Protein AF-A0A7S1YCW3-F1 (afdb_monomer)

Sequence (155 aa):
RPPRTPPPTRVLPKRYRTPVVKPEPTEAEELYEVEAMLNHKNHRGERQFLVKWRGYPESEATWEPEGKLLGSCSELIDKYLKETTRPQFSFARDSVVEKIKGMKTRKGDLFFEETWVGSDGESSHVSNSEMYKHAPQQTLQYYEEYLRGLVPKGE

Mean predicted aligned error: 16.6 Å

Foldseek 3Di:
DDDDQDDAPDDDDDDDDDDDDDDDDPPDPDDFDFDAFDDWDDDPNWIWTFTDTPPDDSVSTYTGTPVVCCVPPVVRVVVCCLVVPPCLDQPPDPFDFPAFQDWDADPNWIWTWTDTVPPVPDTHIHTPVVCCVPPVPRVVVVVVCVVVVVHDDDD

Organism: NCBI:txid1486929

pLDDT: mean 70.94, std 17.08, range [31.64, 90.94]

InterPro domains:
  IPR000953 Chromo/chromo shadow domain [PS50013] (32-83)
  IPR000953 Chromo/chromo shadow domain [SM00298] (31-85)
  IPR008251 Chromo shadow domain [PF01393] (91-147)
  IPR016197 Chromo-like domain superfamily [SSF54160] (22-84)
  IPR016197 Chromo-like domain superfamily [SSF54160] (87-146)
  IPR023779 Chromo domain, conserved site [PS00598] (49-69)
  IPR023780 Chromo domain [PF00385] (32-82)
  IPR051219 Heterochromatin-associated chromo domain-containing protein [PTHR22812] (24-84)

Structure (mmCIF, N/CA/C/O backbone):
data_AF-A0A7S1YCW3-F1
#
_entry.id   AF-A0A7S1YCW3-F1
#
loop_
_atom_site.group_PDB
_atom_site.id
_atom_site.type_symbol
_atom_site.label_atom_id
_atom_site.label_alt_id
_atom_site.label_comp_id
_atom_site.label_asym_id
_atom_site.label_entity_id
_atom_site.label_seq_id
_atom_site.pdbx_PDB_ins_code
_atom_site.Cartn_x
_atom_site.Cartn_y
_atom_site.Cartn_z
_atom_site.occupancy
_atom_site.B_iso_or_equiv
_atom_site.auth_seq_id
_atom_site.auth_comp_id
_atom_site.auth_asym_id
_atom_site.auth_atom_id
_atom_site.pdbx_PDB_model_num
ATOM 1 N N . ARG A 1 1 ? 18.645 3.552 -38.292 1.00 41.12 1 ARG A N 1
ATOM 2 C CA . ARG A 1 1 ? 17.365 2.814 -38.128 1.00 41.12 1 ARG A CA 1
ATOM 3 C C . ARG A 1 1 ? 16.486 3.682 -37.235 1.00 41.12 1 ARG A C 1
ATOM 5 O O . ARG A 1 1 ? 17.024 4.097 -36.216 1.00 41.12 1 ARG A O 1
ATOM 12 N N . PRO A 1 2 ? 15.248 4.050 -37.609 1.00 37.12 2 PRO A N 1
ATOM 13 C CA . PRO A 1 2 ? 14.418 4.857 -36.716 1.00 37.12 2 PRO A CA 1
ATOM 14 C C . PRO A 1 2 ? 14.114 4.039 -35.446 1.00 37.12 2 PRO A C 1
ATOM 16 O O . PRO A 1 2 ? 14.048 2.805 -35.547 1.00 37.12 2 PRO A O 1
ATOM 19 N N . PRO A 1 3 ? 13.983 4.673 -34.270 1.00 42.75 3 PRO A N 1
ATOM 20 C CA . PRO A 1 3 ? 13.645 3.961 -33.049 1.00 42.75 3 PRO A CA 1
ATOM 21 C C . PRO A 1 3 ? 12.207 3.454 -33.175 1.00 42.75 3 PRO A C 1
ATOM 23 O O . PRO A 1 3 ? 11.299 4.201 -33.536 1.00 42.75 3 PRO A O 1
ATOM 26 N N . ARG A 1 4 ? 12.013 2.154 -32.945 1.00 53.19 4 ARG A N 1
ATOM 27 C CA . ARG A 1 4 ? 10.678 1.583 -32.772 1.00 53.19 4 ARG A CA 1
ATOM 28 C C . ARG A 1 4 ? 10.223 2.042 -31.391 1.00 53.19 4 ARG A C 1
ATOM 30 O O . ARG A 1 4 ? 10.728 1.525 -30.407 1.00 53.19 4 ARG A O 1
ATOM 37 N N . THR A 1 5 ? 9.358 3.050 -31.321 1.00 46.66 5 THR A N 1
ATOM 38 C CA . THR A 1 5 ? 8.669 3.403 -30.072 1.00 46.66 5 THR A CA 1
ATOM 39 C C . THR A 1 5 ? 7.981 2.139 -29.540 1.00 46.66 5 THR A C 1
ATOM 41 O O . THR A 1 5 ? 7.294 1.487 -30.341 1.00 46.66 5 THR A O 1
ATOM 44 N N . PRO A 1 6 ? 8.141 1.761 -28.260 1.00 54.03 6 PRO A N 1
ATOM 45 C CA . PRO A 1 6 ? 7.419 0.626 -27.704 1.00 54.03 6 PRO A CA 1
ATOM 46 C C . PRO A 1 6 ? 5.911 0.899 -27.835 1.00 54.03 6 PRO A C 1
ATOM 48 O O . PRO A 1 6 ? 5.473 2.042 -27.645 1.00 54.03 6 PRO A O 1
ATOM 51 N N . PRO A 1 7 ? 5.098 -0.090 -28.243 1.00 45.66 7 PRO A N 1
ATOM 52 C CA . PRO A 1 7 ? 3.690 0.160 -28.494 1.00 45.66 7 PRO A CA 1
ATOM 53 C C . PRO A 1 7 ? 2.993 0.544 -27.180 1.00 45.66 7 PRO A C 1
ATOM 55 O O . PRO A 1 7 ? 3.136 -0.166 -26.184 1.00 45.66 7 PRO A O 1
ATOM 58 N N . PRO A 1 8 ? 2.194 1.627 -27.143 1.00 45.81 8 PRO A N 1
ATOM 59 C CA . PRO A 1 8 ? 1.294 1.842 -26.022 1.00 45.81 8 PRO A CA 1
ATOM 60 C C . PRO A 1 8 ? 0.316 0.666 -25.969 1.00 45.81 8 PRO A C 1
ATOM 62 O O . PRO A 1 8 ? -0.326 0.354 -26.975 1.00 45.81 8 PRO A O 1
ATOM 65 N N . THR A 1 9 ? 0.180 0.028 -24.803 1.00 50.19 9 THR A N 1
ATOM 66 C CA . THR A 1 9 ? -0.791 -1.048 -24.565 1.00 50.19 9 THR A CA 1
ATOM 67 C C . THR A 1 9 ? -2.199 -0.535 -24.881 1.00 50.19 9 THR A C 1
ATOM 69 O O . THR A 1 9 ? -2.850 0.125 -24.066 1.00 50.19 9 THR A O 1
ATOM 72 N N . ARG A 1 10 ? -2.674 -0.780 -26.108 1.00 40.97 10 ARG A N 1
ATOM 73 C CA . ARG A 1 10 ? -3.965 -0.293 -26.599 1.00 40.97 10 ARG A CA 1
ATOM 74 C C . ARG A 1 10 ? -5.078 -1.103 -25.942 1.00 40.97 10 ARG A C 1
ATOM 76 O O . ARG A 1 10 ? -5.471 -2.158 -26.430 1.00 40.97 10 ARG A O 1
ATOM 83 N N . VAL A 1 11 ? -5.622 -0.590 -24.841 1.00 39.16 11 VAL A N 1
ATOM 84 C CA . VAL A 1 11 ? -6.837 -1.139 -24.226 1.00 39.16 11 VAL A CA 1
ATOM 85 C C . VAL A 1 11 ? -8.019 -0.858 -25.159 1.00 39.16 11 VAL A C 1
ATOM 87 O O . VAL A 1 11 ? -8.459 0.282 -25.301 1.00 39.16 11 VAL A O 1
ATOM 90 N N . LEU A 1 12 ? -8.525 -1.890 -25.836 1.00 35.69 12 LEU A N 1
ATOM 91 C CA . LEU A 1 12 ? -9.695 -1.768 -26.710 1.00 35.69 12 LEU A CA 1
ATOM 92 C C . LEU A 1 12 ? -10.982 -1.549 -25.885 1.00 35.69 12 LEU A C 1
ATOM 94 O O . LEU A 1 12 ? -11.214 -2.276 -24.913 1.00 35.69 12 LEU A O 1
ATOM 98 N N . PRO A 1 13 ? -11.866 -0.601 -26.262 1.00 38.66 13 PRO A N 1
ATOM 99 C CA . PRO A 1 13 ? -13.181 -0.475 -25.645 1.00 38.66 13 PRO A CA 1
ATOM 100 C C . PRO A 1 13 ? -14.100 -1.636 -26.051 1.00 38.66 13 PRO A C 1
ATOM 102 O O . PRO A 1 13 ? -14.073 -2.144 -27.173 1.00 38.66 13 PRO A O 1
ATOM 105 N N . LYS A 1 14 ? -14.933 -2.066 -25.099 1.00 36.81 14 LYS A N 1
ATOM 106 C CA . LYS A 1 14 ? -15.825 -3.220 -25.230 1.00 36.81 14 LYS A CA 1
ATOM 107 C C . LYS A 1 14 ? -16.922 -2.984 -26.287 1.00 36.81 14 LYS A C 1
ATOM 109 O O . LYS A 1 14 ? -17.781 -2.133 -26.092 1.00 36.81 14 LYS A O 1
ATOM 114 N N . ARG A 1 15 ? -16.948 -3.909 -27.262 1.00 51.22 15 ARG A N 1
ATOM 115 C CA . ARG A 1 15 ? -18.076 -4.407 -28.088 1.00 51.22 15 ARG A CA 1
ATOM 116 C C . ARG A 1 15 ? -18.435 -3.648 -29.373 1.00 51.22 15 ARG A C 1
ATOM 118 O O . ARG A 1 15 ? -19.281 -2.770 -29.354 1.00 51.22 15 ARG A O 1
ATOM 125 N N . TYR A 1 16 ? -17.980 -4.202 -30.500 1.00 31.64 16 TYR A N 1
ATOM 126 C CA . TYR A 1 16 ? -18.826 -4.428 -31.679 1.00 31.64 16 TYR A CA 1
ATOM 127 C C . TYR A 1 16 ? -18.595 -5.860 -32.187 1.00 31.64 16 TYR A C 1
ATOM 129 O O . TYR A 1 16 ? -17.463 -6.331 -32.247 1.00 31.64 16 TYR A O 1
ATOM 137 N N . ARG A 1 17 ? -19.687 -6.586 -32.454 1.00 57.56 17 ARG A N 1
ATOM 138 C CA . ARG A 1 17 ? -19.690 -7.932 -33.049 1.00 57.56 17 ARG A CA 1
ATOM 139 C C . ARG A 1 17 ? -19.471 -7.793 -34.560 1.00 57.56 17 ARG A C 1
ATOM 141 O O . ARG A 1 17 ? -20.337 -7.232 -35.221 1.00 57.56 17 ARG A O 1
ATOM 148 N N . THR A 1 18 ? -18.395 -8.370 -35.089 1.00 36.56 18 THR A N 1
ATOM 149 C CA . THR A 1 18 ? -18.191 -8.656 -36.525 1.00 36.56 18 THR A CA 1
ATOM 150 C C . THR A 1 18 ? -17.266 -9.878 -36.693 1.00 36.56 18 THR A C 1
ATOM 152 O O . THR A 1 18 ? -16.622 -10.277 -35.720 1.00 36.56 18 THR A O 1
ATOM 155 N N . PRO A 1 19 ? -17.304 -10.558 -37.859 1.00 48.16 19 PRO A N 1
ATOM 156 C CA . PRO A 1 19 ? -17.126 -12.005 -37.972 1.00 48.16 19 PRO A CA 1
ATOM 157 C C . PRO A 1 19 ? -15.663 -12.462 -37.984 1.00 48.16 19 PRO A C 1
ATOM 159 O O . PRO A 1 19 ? -14.759 -11.712 -38.331 1.00 48.16 19 PRO A O 1
ATOM 162 N N . VAL A 1 20 ? -15.487 -13.731 -37.607 1.00 53.19 20 VAL A N 1
ATOM 163 C CA . VAL A 1 20 ? -14.239 -14.496 -37.458 1.00 53.19 20 VAL A CA 1
ATOM 164 C C . VAL A 1 20 ? -13.255 -14.245 -38.611 1.00 53.19 20 VAL A C 1
ATOM 166 O O . VAL A 1 20 ? -13.455 -14.731 -39.723 1.00 53.19 20 VAL A O 1
ATOM 169 N N . VAL A 1 21 ? -12.170 -13.518 -38.328 1.00 49.25 21 VAL A N 1
ATOM 170 C CA . VAL A 1 21 ? -10.995 -13.407 -39.205 1.00 49.25 21 VAL A CA 1
ATOM 171 C C . VAL A 1 21 ? -9.938 -14.408 -38.726 1.00 49.25 21 VAL A C 1
ATOM 173 O O . VAL A 1 21 ? -9.741 -14.590 -37.527 1.00 49.25 21 VAL A O 1
ATOM 176 N N . LYS A 1 22 ? -9.335 -15.097 -39.700 1.00 41.31 22 LYS A N 1
ATOM 177 C CA . LYS A 1 22 ? -8.309 -16.153 -39.611 1.00 41.31 22 LYS A CA 1
ATOM 178 C C . LYS A 1 22 ? -7.177 -15.819 -38.616 1.00 41.31 22 LYS A C 1
ATOM 180 O O . LYS A 1 22 ? -6.869 -14.640 -38.467 1.00 41.31 22 LYS A O 1
ATOM 185 N N . PRO A 1 23 ? -6.533 -16.822 -37.978 1.00 50.19 23 PRO A N 1
ATOM 186 C CA . PRO A 1 23 ? -5.474 -16.566 -37.007 1.00 50.19 23 PRO A CA 1
ATOM 187 C C . PRO A 1 23 ? -4.231 -16.022 -37.724 1.00 50.19 23 PRO A C 1
ATOM 189 O O . PRO A 1 23 ? -3.488 -16.765 -38.361 1.00 50.19 23 PRO A O 1
ATOM 192 N N . GLU A 1 24 ? -4.048 -14.707 -37.648 1.00 48.50 24 GLU A N 1
ATOM 193 C CA . GLU A 1 24 ? -2.782 -14.018 -37.909 1.00 48.50 24 GLU A CA 1
ATOM 194 C C . GLU A 1 24 ? -1.798 -14.345 -36.768 1.00 48.50 24 GLU A C 1
ATOM 196 O O . GLU A 1 24 ? -2.236 -14.576 -35.635 1.00 48.50 24 GLU A O 1
ATOM 201 N N . PRO A 1 25 ? -0.489 -14.444 -37.055 1.00 43.69 25 PRO A N 1
ATOM 202 C CA . PRO A 1 25 ? 0.496 -15.022 -36.149 1.00 43.69 25 PRO A CA 1
ATOM 203 C C . PRO A 1 25 ? 0.520 -14.254 -34.827 1.00 43.69 25 PRO A C 1
ATOM 205 O O . PRO A 1 25 ? 0.617 -13.030 -34.808 1.00 43.69 25 PRO A O 1
ATOM 208 N N . THR A 1 26 ? 0.415 -15.002 -33.730 1.00 45.66 26 THR A N 1
ATOM 209 C CA . THR A 1 26 ? 0.512 -14.522 -32.350 1.00 45.66 26 THR A CA 1
ATOM 210 C C . THR A 1 26 ? 1.706 -13.586 -32.211 1.00 45.66 26 THR A C 1
ATOM 212 O O . THR A 1 26 ? 2.838 -14.032 -32.411 1.00 45.66 26 THR A O 1
ATOM 215 N N . GLU A 1 27 ? 1.448 -12.310 -31.898 1.00 51.91 27 GLU A N 1
ATOM 216 C CA . GLU A 1 27 ? 2.462 -11.355 -31.444 1.00 51.91 27 GLU A CA 1
ATOM 217 C C . GLU A 1 27 ? 3.274 -12.051 -30.354 1.00 51.91 27 GLU A C 1
ATOM 219 O O . GLU A 1 27 ? 2.778 -12.295 -29.255 1.00 51.91 27 GLU A O 1
ATOM 224 N N . ALA A 1 28 ? 4.493 -12.466 -30.694 1.00 50.12 28 ALA A N 1
ATOM 225 C CA . ALA A 1 28 ? 5.437 -12.959 -29.715 1.00 50.12 28 ALA A CA 1
ATOM 226 C C . ALA A 1 28 ? 5.567 -11.865 -28.652 1.00 50.12 28 ALA A C 1
ATOM 228 O O . ALA A 1 28 ? 5.800 -10.708 -28.999 1.00 50.12 28 ALA A O 1
ATOM 229 N N . GLU A 1 29 ? 5.358 -12.215 -27.386 1.00 57.88 29 GLU A N 1
ATOM 230 C CA . GLU A 1 29 ? 5.565 -11.313 -26.258 1.00 57.88 29 GLU A CA 1
ATOM 231 C C . GLU A 1 29 ? 7.046 -10.908 -26.248 1.00 57.88 29 GLU A C 1
ATOM 233 O O . GLU A 1 29 ? 7.904 -11.608 -25.711 1.00 57.88 29 GLU A O 1
ATOM 238 N N . GLU A 1 30 ? 7.374 -9.821 -26.948 1.00 62.97 30 GLU A N 1
ATOM 239 C CA . GLU A 1 30 ? 8.727 -9.289 -27.008 1.00 62.97 30 GLU A CA 1
ATOM 240 C C . GLU A 1 30 ? 9.117 -8.848 -25.592 1.00 62.97 30 GLU A C 1
ATOM 242 O O . GLU A 1 30 ? 8.481 -7.979 -24.994 1.00 62.97 30 GLU A O 1
ATOM 247 N N . LEU A 1 31 ? 10.142 -9.489 -25.030 1.00 70.69 31 LEU A N 1
ATOM 248 C CA . LEU A 1 31 ? 10.663 -9.159 -23.709 1.00 70.69 31 LEU A CA 1
ATOM 249 C C . LEU A 1 31 ? 11.550 -7.913 -23.817 1.00 70.69 31 LEU A C 1
ATOM 251 O O . LEU A 1 31 ? 12.537 -7.906 -24.555 1.00 70.69 31 LEU A O 1
ATOM 255 N N . TYR A 1 32 ? 11.209 -6.871 -23.061 1.00 78.56 32 TYR A N 1
ATOM 256 C CA . TYR A 1 32 ? 11.977 -5.630 -22.963 1.00 78.56 32 TYR A CA 1
ATOM 257 C C . TYR A 1 32 ? 12.669 -5.546 -21.597 1.00 78.56 32 TYR A C 1
ATOM 259 O O . TYR A 1 32 ? 12.101 -5.932 -20.576 1.00 78.56 32 TYR A O 1
ATOM 267 N N . GLU A 1 33 ? 13.900 -5.031 -21.567 1.00 83.19 33 GLU A N 1
ATOM 268 C CA . GLU A 1 33 ? 14.656 -4.871 -20.321 1.00 83.19 33 GLU A CA 1
ATOM 269 C C . GLU A 1 33 ? 14.203 -3.613 -19.564 1.00 83.19 33 GLU A C 1
ATOM 271 O O . GLU A 1 33 ? 14.193 -2.500 -20.104 1.00 83.19 33 GLU A O 1
ATOM 276 N N . VAL A 1 34 ? 13.845 -3.790 -18.292 1.00 87.94 34 VAL A N 1
ATOM 277 C CA . VAL A 1 34 ? 13.470 -2.697 -17.390 1.00 87.94 34 VAL A CA 1
ATOM 278 C C . VAL A 1 34 ? 14.724 -2.036 -16.820 1.00 87.94 34 VAL A C 1
ATOM 280 O O . VAL A 1 34 ? 15.627 -2.706 -16.328 1.00 87.94 34 VAL A O 1
ATOM 283 N N . GLU A 1 35 ? 14.772 -0.707 -16.869 1.00 87.88 35 GLU A N 1
ATOM 284 C CA . GLU A 1 35 ? 15.845 0.107 -16.293 1.00 87.88 35 GLU A CA 1
ATOM 285 C C . GLU A 1 35 ? 15.479 0.616 -14.891 1.00 87.88 35 GLU A C 1
ATOM 287 O O . GLU A 1 35 ? 16.298 0.508 -13.980 1.00 87.88 35 GLU A O 1
ATOM 292 N N . ALA A 1 36 ? 14.258 1.128 -14.685 1.00 87.56 36 ALA A N 1
ATOM 293 C CA . ALA A 1 36 ? 13.812 1.613 -13.374 1.00 87.56 36 ALA A CA 1
ATOM 294 C C . ALA A 1 36 ? 12.279 1.646 -13.221 1.00 87.56 36 ALA A C 1
ATOM 296 O O . ALA A 1 36 ? 11.538 1.674 -14.202 1.00 87.56 36 ALA A O 1
ATOM 297 N N . MET A 1 37 ? 11.806 1.711 -11.973 1.00 89.94 37 MET A N 1
ATOM 298 C CA . MET A 1 37 ? 10.418 2.060 -11.651 1.00 89.94 37 MET A CA 1
ATOM 299 C C . MET A 1 37 ? 10.355 3.545 -11.290 1.00 89.94 37 MET A C 1
ATOM 301 O O . MET A 1 37 ? 11.055 3.992 -10.384 1.00 89.94 37 MET A O 1
ATOM 305 N N . LEU A 1 38 ? 9.535 4.314 -12.005 1.00 86.94 38 LEU A N 1
ATOM 306 C CA . LEU A 1 38 ? 9.416 5.764 -11.814 1.00 86.94 38 LEU A CA 1
ATOM 307 C C . LEU A 1 38 ? 8.254 6.134 -10.890 1.00 86.94 38 LEU A C 1
ATOM 309 O O . LEU A 1 38 ? 8.316 7.127 -10.167 1.00 86.94 38 LEU A O 1
ATOM 313 N N . ASN A 1 39 ? 7.160 5.370 -10.938 1.00 84.56 39 ASN A N 1
ATOM 314 C CA . ASN A 1 39 ? 5.947 5.657 -10.176 1.00 84.56 39 ASN A CA 1
ATOM 315 C C . ASN A 1 39 ? 5.093 4.392 -9.963 1.00 84.56 39 ASN A C 1
ATOM 317 O O . ASN A 1 39 ? 5.285 3.399 -10.661 1.00 84.56 39 ASN A O 1
ATOM 321 N N . HIS A 1 40 ? 4.112 4.438 -9.060 1.00 89.25 40 HIS A N 1
ATOM 322 C CA . HIS A 1 40 ? 3.090 3.403 -8.910 1.00 89.25 40 HIS A CA 1
ATOM 323 C C . HIS A 1 40 ? 1.705 4.004 -8.630 1.00 89.25 40 HIS A C 1
ATOM 325 O O . HIS A 1 40 ? 1.575 5.113 -8.113 1.00 89.25 40 HIS A O 1
ATOM 331 N N . LYS A 1 41 ? 0.645 3.278 -8.993 1.00 79.00 41 LYS A N 1
ATOM 332 C CA . LYS A 1 41 ? -0.745 3.645 -8.683 1.00 79.00 41 LYS A CA 1
ATOM 333 C C . LYS A 1 41 ? -1.621 2.404 -8.575 1.00 79.00 41 LYS A C 1
ATOM 335 O O . LYS A 1 41 ? -1.350 1.393 -9.218 1.00 79.00 41 LYS A O 1
ATOM 340 N N . ASN A 1 42 ? -2.728 2.526 -7.852 1.00 81.38 42 ASN A N 1
ATOM 341 C CA . ASN A 1 42 ? -3.801 1.537 -7.899 1.00 81.38 42 ASN A CA 1
ATOM 342 C C . ASN A 1 42 ? -4.850 1.976 -8.930 1.00 81.38 42 ASN A C 1
ATOM 344 O O . ASN A 1 42 ? -5.396 3.077 -8.841 1.00 81.38 42 ASN A O 1
ATOM 348 N N . HIS A 1 43 ? -5.149 1.121 -9.908 1.00 72.56 43 HIS A N 1
ATOM 349 C CA . HIS A 1 43 ? -6.197 1.346 -10.902 1.00 72.56 43 HIS A CA 1
ATOM 350 C C . HIS A 1 43 ? -7.098 0.113 -10.997 1.00 72.56 43 HIS A C 1
ATOM 352 O O . HIS A 1 43 ? -6.635 -0.975 -11.314 1.00 72.56 43 HIS A O 1
ATOM 358 N N . ARG A 1 44 ? -8.403 0.285 -10.731 1.00 74.81 44 ARG A N 1
ATOM 359 C CA . ARG A 1 44 ? -9.417 -0.795 -10.776 1.00 74.81 44 ARG A CA 1
ATOM 360 C C . ARG A 1 44 ? -9.087 -2.017 -9.899 1.00 74.81 44 ARG A C 1
ATOM 362 O O . ARG A 1 44 ? -9.448 -3.132 -10.247 1.00 74.81 44 ARG A O 1
ATOM 369 N N . GLY A 1 45 ? -8.443 -1.793 -8.753 1.00 75.50 45 GLY A N 1
ATOM 370 C CA . GLY A 1 45 ? -8.073 -2.858 -7.814 1.00 75.50 45 GLY A CA 1
ATOM 371 C C . GLY A 1 45 ? -6.746 -3.552 -8.129 1.00 75.50 45 GLY A C 1
ATOM 372 O O . GLY A 1 45 ? -6.332 -4.408 -7.359 1.00 75.50 45 GLY A O 1
ATOM 373 N N . GLU A 1 46 ? -6.057 -3.152 -9.198 1.00 76.00 46 GLU A N 1
ATOM 374 C CA . GLU A 1 46 ? -4.741 -3.678 -9.563 1.00 76.00 46 GLU A CA 1
ATOM 375 C C . GLU A 1 46 ? -3.669 -2.598 -9.410 1.00 76.00 46 GLU A C 1
ATOM 377 O O . GLU A 1 46 ? -3.872 -1.432 -9.779 1.00 76.00 46 GLU A O 1
ATOM 382 N N . ARG A 1 47 ? -2.513 -2.983 -8.865 1.00 81.81 47 ARG A N 1
ATOM 383 C CA . ARG A 1 47 ? -1.343 -2.111 -8.792 1.00 81.81 47 ARG A CA 1
ATOM 384 C C . ARG A 1 47 ? -0.640 -2.085 -10.147 1.00 81.81 47 ARG A C 1
ATOM 386 O O . ARG A 1 47 ? -0.423 -3.118 -10.781 1.00 81.81 47 ARG A O 1
ATOM 393 N N . GLN A 1 48 ? -0.285 -0.885 -10.589 1.00 87.12 48 GLN A N 1
ATOM 394 C CA . GLN A 1 48 ? 0.462 -0.638 -11.818 1.00 87.12 48 GLN A CA 1
ATOM 395 C C . GLN A 1 48 ? 1.704 0.191 -11.502 1.00 87.12 48 GLN A C 1
ATOM 397 O O . GLN A 1 48 ? 1.650 1.072 -10.639 1.00 87.12 48 GLN A O 1
ATOM 402 N N . PHE A 1 49 ? 2.783 -0.046 -12.242 1.00 85.69 49 PHE A N 1
ATOM 403 C CA . PHE A 1 49 ? 4.045 0.682 -12.136 1.00 85.69 49 PHE A CA 1
ATOM 404 C C . PHE A 1 49 ? 4.347 1.418 -13.436 1.00 85.69 49 PHE A C 1
ATOM 406 O O . PHE A 1 49 ? 4.103 0.894 -14.518 1.00 85.69 49 PHE A O 1
ATOM 413 N N . LEU A 1 50 ? 4.869 2.637 -13.329 1.00 89.56 50 LEU A N 1
ATOM 414 C CA . LEU A 1 50 ? 5.404 3.382 -14.461 1.00 89.56 50 LEU A CA 1
ATOM 415 C C . LEU A 1 50 ? 6.849 2.930 -14.692 1.00 89.56 50 LEU A C 1
ATOM 417 O O . LEU A 1 50 ? 7.726 3.221 -13.878 1.00 89.56 50 LEU A O 1
ATOM 421 N N . VAL A 1 51 ? 7.071 2.208 -15.782 1.00 90.19 51 VAL A N 1
ATOM 422 C CA . VAL A 1 51 ? 8.317 1.505 -16.088 1.00 90.19 51 VAL A CA 1
ATOM 423 C C . VAL A 1 51 ? 9.176 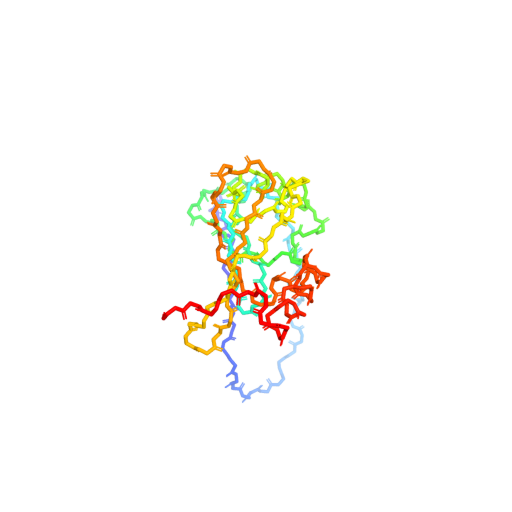2.341 -17.026 1.00 90.19 51 VAL A C 1
ATOM 425 O O . VAL A 1 51 ? 8.746 2.716 -18.114 1.00 90.19 51 VAL A O 1
ATOM 428 N N . LYS A 1 52 ? 10.415 2.600 -16.614 1.00 90.62 52 LYS A N 1
ATOM 429 C CA . LYS A 1 52 ? 11.479 3.151 -17.451 1.00 90.62 52 LYS A CA 1
ATOM 430 C C . LYS A 1 52 ? 12.176 2.001 -18.173 1.00 90.62 52 LYS A C 1
ATOM 432 O O . LYS A 1 52 ? 12.748 1.122 -17.529 1.00 90.62 52 LYS A O 1
ATOM 437 N N . TRP A 1 53 ? 12.119 2.013 -19.500 1.00 90.00 53 TRP A N 1
ATOM 438 C CA . TRP A 1 53 ? 12.697 0.980 -20.361 1.0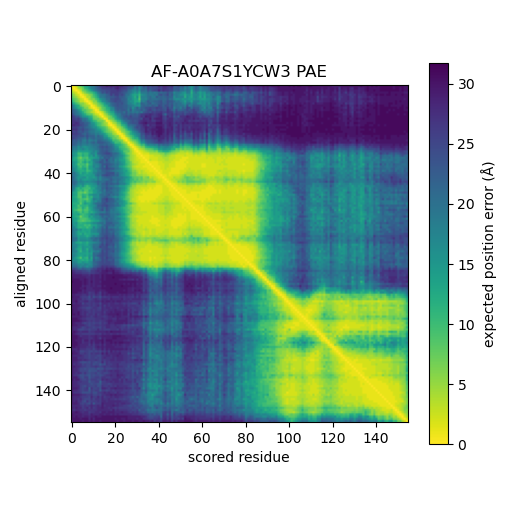0 90.00 53 TRP A CA 1
ATOM 439 C C . TRP A 1 53 ? 14.149 1.289 -20.715 1.00 90.00 53 TRP A C 1
ATOM 441 O O . TRP A 1 53 ? 14.474 2.435 -21.045 1.00 90.00 53 TRP A O 1
ATOM 451 N N . ARG A 1 54 ? 15.011 0.265 -20.712 1.00 83.12 54 ARG A N 1
ATOM 452 C CA . ARG A 1 54 ? 16.426 0.448 -21.039 1.00 83.12 54 ARG A CA 1
ATOM 453 C C . ARG A 1 54 ? 16.603 0.941 -22.472 1.00 83.12 54 ARG A C 1
ATOM 455 O O . ARG A 1 54 ? 16.132 0.316 -23.418 1.00 83.12 54 ARG A O 1
ATOM 462 N N . GLY A 1 55 ? 17.347 2.035 -22.626 1.00 81.62 55 GLY A N 1
ATOM 463 C CA . GLY A 1 55 ? 17.676 2.610 -23.936 1.00 81.62 55 GLY A CA 1
ATOM 464 C C . GLY A 1 55 ? 16.593 3.517 -24.528 1.00 81.62 55 GLY A C 1
ATOM 465 O O . GLY A 1 55 ? 16.788 4.039 -25.625 1.00 81.62 55 GLY A O 1
ATOM 466 N N . TYR A 1 56 ? 15.496 3.751 -23.801 1.00 82.12 56 TYR A N 1
ATOM 467 C CA . TYR A 1 56 ? 14.427 4.679 -24.178 1.00 82.12 56 TYR A CA 1
ATOM 468 C C . TYR A 1 56 ? 14.388 5.868 -23.214 1.00 82.12 56 TYR A C 1
ATOM 470 O O . TYR A 1 56 ? 14.765 5.719 -22.052 1.00 82.12 56 TYR A O 1
ATOM 478 N N . PRO A 1 57 ? 13.952 7.066 -23.637 1.00 84.62 57 PRO A N 1
ATOM 479 C CA . PRO A 1 57 ? 13.794 8.215 -22.743 1.00 84.62 57 PRO A CA 1
ATOM 480 C C . PRO A 1 57 ? 12.650 8.009 -21.734 1.00 84.62 57 PRO A C 1
ATOM 482 O O . PRO A 1 57 ? 11.757 7.196 -21.938 1.00 84.62 57 PRO A O 1
ATOM 485 N N . GLU A 1 58 ? 12.657 8.754 -20.621 1.00 82.56 58 GLU A N 1
ATOM 486 C CA . GLU A 1 58 ? 11.591 8.652 -19.597 1.00 82.56 58 GLU A CA 1
ATOM 487 C C . GLU A 1 58 ? 10.211 9.053 -20.130 1.00 82.56 58 GLU A C 1
ATOM 489 O O . GLU A 1 58 ? 9.196 8.568 -19.642 1.00 82.56 58 GLU A O 1
ATOM 494 N N . SER A 1 59 ? 10.165 9.889 -21.171 1.00 84.00 59 SER A N 1
ATOM 495 C CA . SER A 1 59 ? 8.929 10.263 -21.863 1.00 84.00 59 SER A CA 1
ATOM 496 C C . SER A 1 59 ? 8.207 9.080 -22.513 1.00 84.00 59 SER A C 1
ATOM 498 O O . SER A 1 59 ? 7.025 9.193 -22.820 1.00 84.00 59 SER A O 1
ATOM 500 N N . GLU A 1 60 ? 8.909 7.967 -22.736 1.00 83.50 60 GLU A N 1
ATOM 501 C CA . GLU A 1 60 ? 8.356 6.723 -23.283 1.00 83.50 60 GLU A CA 1
ATOM 502 C C . GLU A 1 60 ? 8.090 5.667 -22.198 1.00 83.50 60 GLU A C 1
ATOM 504 O O . GLU A 1 60 ? 7.825 4.507 -22.508 1.00 83.50 60 GLU A O 1
ATOM 509 N N . ALA A 1 61 ? 8.140 6.045 -20.917 1.00 85.62 61 ALA A N 1
ATOM 510 C CA . ALA A 1 61 ? 7.764 5.151 -19.831 1.00 85.62 61 ALA A CA 1
ATOM 511 C C . ALA A 1 61 ? 6.275 4.765 -19.913 1.00 85.62 61 ALA A C 1
ATOM 513 O O . ALA A 1 61 ? 5.407 5.608 -20.164 1.00 85.62 61 ALA A O 1
ATOM 514 N N . THR A 1 62 ? 5.962 3.494 -19.656 1.00 89.75 62 THR A N 1
ATOM 515 C CA . THR A 1 62 ? 4.593 2.953 -19.751 1.00 89.75 62 THR A CA 1
ATOM 516 C C . THR A 1 62 ? 4.099 2.411 -18.414 1.00 89.75 62 THR A C 1
ATOM 518 O O . THR A 1 62 ? 4.884 2.047 -17.544 1.00 89.75 62 THR A O 1
ATOM 521 N N . TRP A 1 63 ? 2.777 2.394 -18.219 1.00 89.94 63 TRP A N 1
ATOM 522 C CA . TRP A 1 63 ? 2.156 1.809 -17.029 1.00 89.94 63 TRP A CA 1
ATOM 523 C C . TRP A 1 63 ? 1.932 0.311 -17.231 1.00 89.94 63 TRP A C 1
ATOM 525 O O . TRP A 1 63 ? 1.024 -0.073 -17.968 1.00 89.94 63 TRP A O 1
ATOM 535 N N . GLU A 1 64 ? 2.703 -0.517 -16.532 1.00 88.00 64 GLU A N 1
ATOM 536 C CA . GLU A 1 64 ? 2.588 -1.973 -16.579 1.00 88.00 64 GLU A CA 1
ATOM 537 C C . GLU A 1 64 ? 1.959 -2.531 -15.293 1.00 88.00 64 GLU A C 1
ATOM 539 O O . GLU A 1 64 ? 2.240 -2.042 -14.193 1.00 88.00 64 GLU A O 1
ATOM 544 N N . PRO A 1 65 ? 1.084 -3.545 -15.393 1.00 86.50 65 PRO A N 1
ATOM 545 C CA . PRO A 1 65 ? 0.501 -4.198 -14.228 1.00 86.50 65 PRO A CA 1
ATOM 546 C C . PRO A 1 65 ? 1.563 -4.978 -13.444 1.00 86.50 65 PRO A C 1
ATOM 548 O O . PRO A 1 65 ? 2.420 -5.639 -14.031 1.00 86.50 65 PRO A O 1
ATOM 551 N N . GLU A 1 66 ? 1.454 -4.967 -12.115 1.00 85.81 66 GLU A N 1
ATOM 552 C CA . GLU A 1 66 ? 2.370 -5.671 -11.203 1.00 85.81 66 GLU A CA 1
ATOM 553 C C . GLU A 1 66 ? 2.544 -7.147 -11.591 1.00 85.81 66 GLU A C 1
ATOM 555 O O . GLU A 1 66 ? 3.668 -7.633 -11.684 1.00 85.81 66 GLU A O 1
ATOM 560 N N . GLY A 1 67 ? 1.453 -7.832 -11.951 1.00 84.12 67 GLY A N 1
ATOM 561 C CA . GLY A 1 67 ? 1.488 -9.240 -12.360 1.00 84.12 67 GLY A CA 1
ATOM 562 C C . GLY A 1 67 ? 2.397 -9.546 -13.558 1.00 84.12 67 GLY A C 1
ATOM 563 O O . GLY A 1 67 ? 2.963 -10.633 -13.610 1.00 84.12 67 GLY A O 1
ATOM 564 N N . LYS A 1 68 ? 2.593 -8.602 -14.492 1.00 82.25 68 LYS A N 1
ATOM 565 C CA . LYS A 1 68 ? 3.533 -8.784 -15.616 1.00 82.25 68 LYS A CA 1
ATOM 566 C C . LYS A 1 68 ? 4.992 -8.586 -15.203 1.00 82.25 68 LYS A C 1
ATOM 568 O O . LYS A 1 68 ? 5.884 -9.145 -15.830 1.00 82.25 68 LYS A O 1
ATOM 573 N N . LEU A 1 69 ? 5.237 -7.786 -14.167 1.00 83.06 69 LEU A N 1
ATOM 574 C CA . LEU A 1 69 ? 6.577 -7.393 -13.734 1.00 83.06 69 LEU A CA 1
ATOM 575 C C . LEU A 1 69 ? 7.154 -8.334 -12.671 1.00 83.06 69 LEU A C 1
ATOM 577 O O . LEU A 1 69 ? 8.369 -8.513 -12.619 1.00 83.06 69 LEU A O 1
ATOM 581 N N . LEU A 1 70 ? 6.308 -8.965 -11.850 1.00 76.56 70 LEU A N 1
ATOM 582 C CA . LEU A 1 70 ? 6.738 -9.854 -10.761 1.00 76.56 70 LEU A CA 1
ATOM 583 C C . LEU A 1 70 ? 7.639 -11.011 -11.225 1.00 76.56 70 LEU A C 1
ATOM 585 O O . LEU A 1 70 ? 8.461 -11.481 -10.446 1.00 76.56 70 LEU A O 1
ATOM 589 N N . GLY A 1 71 ? 7.531 -11.446 -12.485 1.00 76.81 71 GLY A N 1
ATOM 590 C CA . GLY A 1 71 ? 8.342 -12.544 -13.017 1.00 76.81 71 GLY A CA 1
ATOM 591 C C . GLY A 1 71 ? 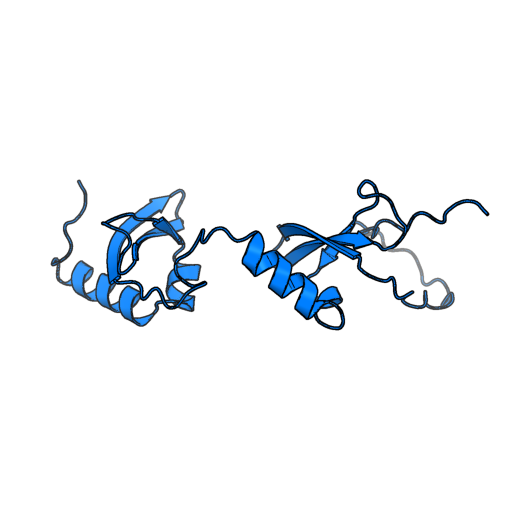9.836 -12.226 -13.167 1.00 76.81 71 GLY A C 1
ATOM 592 O O . GLY A 1 71 ? 10.665 -13.105 -12.952 1.00 76.81 71 GLY A O 1
ATOM 593 N N . SER A 1 72 ? 10.201 -10.993 -13.532 1.00 74.81 72 SER A N 1
ATOM 594 C CA . SER A 1 72 ? 11.601 -10.632 -13.845 1.00 74.81 72 SER A CA 1
ATOM 595 C C . SER A 1 72 ? 12.086 -9.353 -13.167 1.00 74.81 72 SER A C 1
ATOM 597 O O . SER A 1 72 ? 13.277 -9.060 -13.189 1.00 74.81 72 SER A O 1
ATOM 599 N N . CYS A 1 73 ? 11.186 -8.583 -12.557 1.00 82.25 73 CYS A N 1
ATOM 600 C CA . CYS A 1 73 ? 11.477 -7.253 -12.027 1.00 82.25 73 CYS A CA 1
ATOM 601 C C . CYS A 1 73 ? 11.117 -7.107 -10.543 1.00 82.25 73 CYS A C 1
ATOM 603 O O . CYS A 1 73 ? 11.033 -5.979 -10.058 1.00 82.25 73 CYS A O 1
ATOM 605 N N . SER A 1 74 ? 10.927 -8.215 -9.813 1.00 80.69 74 SER A N 1
ATOM 606 C CA . SER A 1 74 ? 10.578 -8.189 -8.382 1.00 80.69 74 SER A CA 1
ATOM 607 C C . SER A 1 74 ? 11.562 -7.351 -7.561 1.00 80.69 74 SER A C 1
ATOM 609 O O . SER A 1 74 ? 11.141 -6.503 -6.783 1.00 80.69 74 SER A O 1
ATOM 611 N N . GLU A 1 75 ? 12.870 -7.499 -7.790 1.00 82.56 75 GLU A N 1
ATOM 612 C CA . GLU A 1 75 ? 13.891 -6.745 -7.047 1.00 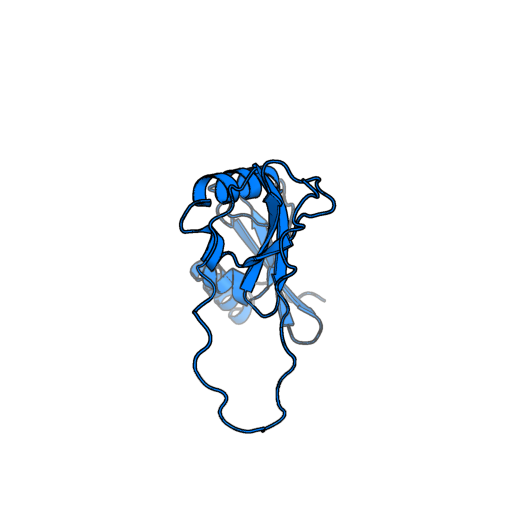82.56 75 GLU A CA 1
ATOM 613 C C . GLU A 1 75 ? 13.807 -5.228 -7.289 1.00 82.56 75 GLU A C 1
ATOM 615 O O . GLU A 1 75 ? 13.994 -4.432 -6.367 1.00 82.56 75 GLU A O 1
ATOM 620 N N . LEU A 1 76 ? 13.493 -4.815 -8.523 1.00 85.56 76 LEU A N 1
ATOM 621 C CA . LEU A 1 76 ? 13.322 -3.402 -8.874 1.00 85.56 76 LEU A CA 1
ATOM 622 C C . LEU A 1 76 ? 12.059 -2.819 -8.240 1.00 85.56 76 LEU A C 1
ATOM 624 O O . LEU A 1 76 ? 12.085 -1.677 -7.781 1.00 85.56 76 LEU A O 1
ATOM 628 N N . ILE A 1 77 ? 10.980 -3.605 -8.188 1.00 85.00 77 ILE A N 1
ATOM 629 C CA . ILE A 1 77 ? 9.748 -3.235 -7.485 1.00 85.00 77 ILE A CA 1
ATOM 630 C C . ILE A 1 77 ? 10.037 -3.060 -5.997 1.00 85.00 77 ILE A C 1
ATOM 632 O O . ILE A 1 77 ? 9.721 -2.011 -5.442 1.00 85.00 77 ILE A O 1
ATOM 636 N N . ASP A 1 78 ? 10.679 -4.040 -5.362 1.00 83.31 78 ASP A N 1
ATOM 637 C CA . ASP A 1 78 ? 10.967 -4.013 -3.928 1.00 83.31 78 ASP A CA 1
ATOM 638 C C . ASP A 1 78 ? 11.846 -2.826 -3.552 1.00 83.31 78 ASP A C 1
ATOM 640 O O . ASP A 1 78 ? 11.577 -2.133 -2.569 1.00 83.31 78 ASP A O 1
ATOM 644 N N . LYS A 1 79 ? 12.893 -2.568 -4.341 1.00 85.31 79 LYS A N 1
ATOM 645 C CA . LYS A 1 79 ? 13.766 -1.411 -4.143 1.00 85.31 79 LYS A CA 1
ATOM 646 C C . LYS A 1 79 ? 12.979 -0.107 -4.261 1.00 85.31 79 LYS A C 1
ATOM 648 O O . LYS A 1 79 ? 13.039 0.725 -3.358 1.00 85.31 79 LYS A O 1
ATOM 653 N N . TYR A 1 80 ? 12.215 0.046 -5.340 1.00 85.56 80 TYR A N 1
ATOM 654 C CA . TYR A 1 80 ? 11.405 1.236 -5.566 1.00 85.56 80 TYR A CA 1
ATOM 655 C C . TYR A 1 80 ? 10.394 1.455 -4.440 1.00 85.56 80 TYR A C 1
ATOM 657 O O . TYR A 1 80 ? 10.294 2.570 -3.933 1.00 85.56 80 TYR A O 1
ATOM 665 N N . LEU A 1 81 ? 9.673 0.415 -4.011 1.00 82.56 81 LEU A N 1
ATOM 666 C CA . LEU A 1 81 ? 8.705 0.520 -2.923 1.00 82.56 81 LEU A CA 1
ATOM 667 C C . LEU A 1 81 ? 9.404 0.915 -1.623 1.00 82.56 81 LEU A C 1
ATOM 669 O O . LEU A 1 81 ? 8.987 1.890 -1.015 1.00 82.56 81 LEU A O 1
ATOM 673 N N . LYS A 1 82 ? 10.521 0.276 -1.252 1.00 78.88 82 LYS A N 1
ATOM 674 C CA . LYS A 1 82 ? 11.300 0.650 -0.054 1.00 78.88 82 LYS A CA 1
ATOM 675 C C . LYS A 1 82 ? 11.723 2.123 -0.041 1.00 78.88 82 LYS A C 1
ATOM 677 O O . LYS A 1 82 ? 11.752 2.730 1.026 1.00 78.88 82 LYS A O 1
ATOM 682 N N . GLU A 1 83 ? 12.063 2.686 -1.200 1.00 78.44 83 GLU A N 1
ATOM 683 C CA . GLU A 1 83 ? 12.539 4.069 -1.328 1.00 78.44 83 GLU A CA 1
ATOM 684 C C . GLU A 1 83 ? 11.397 5.096 -1.458 1.00 78.44 83 GLU A C 1
ATOM 686 O O . GLU A 1 83 ? 11.505 6.210 -0.943 1.00 78.44 83 GLU A O 1
ATOM 691 N N . THR A 1 84 ? 10.300 4.747 -2.139 1.00 69.12 84 THR A N 1
ATOM 692 C CA . THR A 1 84 ? 9.216 5.690 -2.485 1.00 69.12 84 THR A CA 1
ATOM 693 C C . THR A 1 84 ? 7.980 5.575 -1.617 1.00 69.12 84 THR A C 1
ATOM 695 O O . THR A 1 84 ? 7.245 6.559 -1.475 1.00 69.12 84 THR A O 1
ATOM 698 N N . THR A 1 85 ? 7.769 4.440 -0.953 1.00 56.31 85 THR A N 1
ATOM 699 C CA . THR A 1 85 ? 6.926 4.449 0.231 1.00 56.31 85 THR A CA 1
ATOM 700 C C . THR A 1 85 ? 7.715 5.163 1.325 1.00 56.31 85 THR A C 1
ATOM 702 O O . THR A 1 85 ? 8.378 4.543 2.153 1.00 56.31 85 THR A O 1
ATOM 705 N N . ARG A 1 86 ? 7.568 6.499 1.400 1.00 46.59 86 ARG A N 1
ATOM 706 C CA . ARG A 1 86 ? 7.422 7.102 2.734 1.00 46.59 86 ARG A CA 1
ATOM 707 C C . ARG A 1 86 ? 6.429 6.207 3.470 1.00 46.59 86 ARG A C 1
ATOM 709 O O . ARG A 1 86 ? 5.447 5.830 2.822 1.00 46.59 86 ARG A O 1
ATOM 716 N N . PRO A 1 87 ? 6.660 5.838 4.736 1.00 43.66 87 PRO A N 1
ATOM 717 C CA . PRO A 1 87 ? 5.697 5.048 5.483 1.00 43.66 87 PRO A CA 1
ATOM 718 C C . PRO A 1 87 ? 4.423 5.892 5.612 1.00 43.66 87 PRO A C 1
ATOM 720 O O . PRO A 1 87 ? 4.240 6.654 6.546 1.00 43.66 87 PRO A O 1
ATOM 723 N N . GLN A 1 88 ? 3.568 5.822 4.594 1.00 43.97 88 GLN A N 1
ATOM 724 C CA . GLN A 1 88 ? 2.191 6.296 4.599 1.00 43.97 88 GLN A CA 1
ATOM 725 C C . GLN A 1 88 ? 1.363 5.380 5.505 1.00 43.97 88 GLN A C 1
ATOM 727 O O . GLN A 1 88 ? 0.251 5.724 5.877 1.00 43.97 88 GLN A O 1
ATOM 732 N N . PHE A 1 89 ? 1.934 4.222 5.851 1.00 40.53 89 PHE A N 1
ATOM 733 C CA . PHE A 1 89 ? 1.405 3.251 6.773 1.00 40.53 89 PHE A CA 1
ATOM 734 C C . PHE A 1 89 ? 2.529 2.659 7.625 1.00 40.53 89 PHE A C 1
ATOM 736 O O . PHE A 1 89 ? 3.638 2.392 7.157 1.00 40.53 89 PHE A O 1
ATOM 743 N N . SER A 1 90 ? 2.127 2.370 8.849 1.00 42.78 90 SER A N 1
ATOM 744 C CA . SER A 1 90 ? 2.762 1.663 9.957 1.00 42.78 90 SER A CA 1
ATOM 745 C C . SER A 1 90 ? 3.636 0.469 9.683 1.00 42.78 90 SER A C 1
ATOM 747 O O . SER A 1 90 ? 4.463 0.108 10.502 1.00 42.78 90 SER A O 1
ATOM 749 N N . PHE A 1 91 ? 3.434 -0.210 8.571 1.00 43.56 91 PHE A N 1
ATOM 750 C CA . PHE A 1 91 ? 3.748 -1.632 8.549 1.00 43.56 91 PHE A CA 1
ATOM 751 C C . PHE A 1 91 ? 4.942 -1.993 7.663 1.00 43.56 91 PHE A C 1
ATOM 753 O O . PHE A 1 91 ? 5.228 -3.169 7.475 1.00 43.56 91 PHE A O 1
ATOM 760 N N . ALA A 1 92 ? 5.682 -1.002 7.149 1.00 45.56 92 ALA A N 1
ATOM 761 C CA . ALA A 1 92 ? 6.938 -1.234 6.418 1.00 45.56 92 ALA A CA 1
ATOM 762 C C . ALA A 1 92 ? 8.171 -1.395 7.333 1.00 45.56 92 ALA A C 1
ATOM 764 O O . ALA A 1 92 ? 9.276 -1.673 6.867 1.00 45.56 92 ALA A O 1
ATOM 765 N N . ARG A 1 93 ? 7.992 -1.231 8.641 1.00 41.59 93 ARG A N 1
ATOM 766 C CA . ARG A 1 93 ? 8.923 -1.649 9.693 1.00 41.59 93 ARG A CA 1
ATOM 767 C C . ARG A 1 93 ? 8.087 -2.346 10.756 1.00 41.59 93 ARG A C 1
ATOM 769 O O . ARG A 1 93 ? 6.869 -2.220 10.727 1.00 41.59 93 ARG A O 1
ATOM 776 N N . ASP A 1 94 ? 8.715 -3.043 11.684 1.00 45.91 94 ASP A N 1
ATOM 777 C CA . ASP A 1 94 ? 8.111 -3.705 12.849 1.00 45.91 94 ASP A CA 1
ATOM 778 C C . ASP A 1 94 ? 7.377 -2.749 13.828 1.00 45.91 94 ASP A C 1
ATOM 780 O O . ASP A 1 94 ? 7.397 -2.925 15.045 1.00 45.91 94 ASP A O 1
ATOM 784 N N . SER A 1 95 ? 6.742 -1.695 13.324 1.00 48.56 95 SER A N 1
ATOM 785 C CA . SER A 1 95 ? 5.922 -0.744 14.048 1.00 48.56 95 SER A CA 1
ATOM 786 C C . SER A 1 95 ? 4.571 -1.395 14.316 1.00 48.56 95 SER A C 1
ATOM 788 O O . SER A 1 95 ? 3.626 -1.348 13.531 1.00 48.56 95 SER A O 1
ATOM 790 N N . VAL A 1 96 ? 4.519 -2.046 15.470 1.00 55.91 96 VAL A N 1
ATOM 791 C CA . VAL A 1 96 ? 3.303 -2.544 16.101 1.00 55.91 96 VAL A CA 1
ATOM 792 C C . VAL A 1 96 ? 2.311 -1.379 16.223 1.00 55.91 96 VAL A C 1
ATOM 794 O O . VAL A 1 96 ? 2.657 -0.324 16.759 1.00 55.91 96 VAL A O 1
ATOM 797 N N . VAL A 1 97 ? 1.083 -1.552 15.717 1.00 59.44 97 VAL A N 1
ATOM 798 C CA . VAL A 1 97 ? -0.034 -0.647 16.047 1.00 59.44 97 VAL A CA 1
ATOM 799 C C . VAL A 1 97 ? -0.182 -0.650 17.559 1.00 59.44 97 VAL A C 1
ATOM 801 O O . VAL A 1 97 ? -0.459 -1.693 18.151 1.00 59.44 97 VAL A O 1
ATOM 804 N N . GLU A 1 98 ? 0.027 0.508 18.179 1.00 65.69 98 GLU A N 1
ATOM 805 C CA . GLU A 1 98 ? -0.055 0.640 19.630 1.00 65.69 98 GLU A CA 1
ATOM 806 C C . GLU A 1 98 ? -1.518 0.659 20.065 1.00 65.69 98 GLU A C 1
ATOM 808 O O . GLU A 1 98 ? -1.927 -0.090 20.952 1.00 65.69 98 GLU A O 1
ATOM 813 N N . LYS A 1 99 ? -2.321 1.517 19.423 1.00 74.19 99 LYS A N 1
ATOM 814 C CA . LYS A 1 99 ? -3.727 1.702 19.774 1.00 74.19 99 LYS A CA 1
ATOM 815 C C . LYS A 1 99 ? -4.527 2.323 18.632 1.00 74.19 99 LYS A C 1
ATOM 817 O O . LYS A 1 99 ? -4.038 3.170 17.887 1.00 74.19 99 LYS A O 1
ATOM 822 N N . ILE A 1 100 ? -5.798 1.942 18.554 1.00 82.56 100 ILE A N 1
ATOM 823 C CA . ILE A 1 100 ? -6.810 2.645 17.762 1.00 82.56 100 ILE A CA 1
ATOM 824 C C . ILE A 1 100 ? -7.436 3.713 18.665 1.00 82.56 100 ILE A C 1
ATOM 826 O O . ILE A 1 100 ? -8.056 3.388 19.680 1.00 82.56 100 ILE A O 1
ATOM 830 N N . LYS A 1 101 ? -7.252 4.991 18.325 1.00 81.62 101 LYS A N 1
ATOM 831 C CA . LYS A 1 101 ? -7.776 6.131 19.099 1.00 81.62 101 LYS A CA 1
ATOM 832 C C . LYS A 1 101 ? -9.257 6.374 18.838 1.00 81.62 101 LYS A C 1
ATOM 834 O O . LYS A 1 101 ? -9.989 6.768 19.742 1.00 81.62 101 LYS A O 1
ATOM 839 N N . GLY A 1 102 ? -9.703 6.124 17.614 1.00 83.06 102 GLY A N 1
ATOM 840 C CA . GLY A 1 102 ? -11.066 6.420 17.217 1.00 83.06 102 GLY A CA 1
ATOM 841 C C . GLY A 1 102 ? -11.416 5.867 15.850 1.00 83.06 102 GLY A C 1
ATOM 842 O O . GLY A 1 102 ? -10.569 5.353 15.118 1.00 83.06 102 GLY A O 1
ATOM 843 N N . MET A 1 103 ? -12.688 6.013 15.503 1.00 87.69 103 MET A N 1
ATOM 844 C CA . MET A 1 103 ? -13.190 5.751 14.166 1.00 87.69 103 MET A CA 1
ATOM 845 C C . MET A 1 103 ? -14.009 6.944 13.685 1.00 87.69 103 MET A C 1
ATOM 847 O O . MET A 1 103 ? -14.736 7.571 14.454 1.00 87.69 103 MET A O 1
ATOM 851 N N . LYS A 1 104 ? -13.909 7.249 12.396 1.00 84.94 104 LYS A N 1
ATOM 852 C CA . LYS A 1 104 ? -14.675 8.298 11.731 1.00 84.94 104 LYS A CA 1
ATOM 853 C C . LYS A 1 104 ? -15.281 7.761 10.449 1.00 84.94 104 LYS A C 1
ATOM 855 O O . LYS A 1 104 ? -14.653 6.996 9.720 1.00 84.94 104 LYS A O 1
ATOM 860 N N . THR A 1 105 ? -16.490 8.211 10.144 1.00 85.44 105 THR A N 1
ATOM 861 C CA . THR A 1 105 ? -17.138 7.883 8.873 1.00 85.44 105 THR A CA 1
ATOM 862 C C . THR A 1 105 ? -16.953 9.043 7.902 1.00 85.44 105 THR A C 1
ATOM 864 O O . THR A 1 105 ? -17.223 10.193 8.244 1.00 85.44 105 THR A O 1
ATOM 867 N N . ARG A 1 106 ? -16.513 8.768 6.673 1.00 79.25 106 ARG A N 1
ATOM 868 C CA . ARG A 1 106 ? -16.414 9.761 5.595 1.00 79.25 106 ARG A CA 1
ATOM 869 C C . ARG A 1 106 ? -17.078 9.195 4.348 1.00 79.25 106 ARG A C 1
ATOM 871 O O . ARG A 1 106 ? -16.601 8.221 3.791 1.00 79.25 106 ARG A O 1
ATOM 878 N N . LYS A 1 107 ? -18.171 9.827 3.900 1.00 83.38 107 LYS A N 1
ATOM 879 C CA . LYS A 1 107 ? -18.973 9.381 2.739 1.00 83.38 107 LYS A CA 1
ATOM 880 C C . LYS A 1 107 ? -19.493 7.932 2.847 1.00 83.38 107 LYS A C 1
ATOM 882 O O . LYS A 1 107 ? -19.659 7.269 1.834 1.00 83.38 107 LYS A O 1
ATOM 887 N N . GLY A 1 108 ? -19.769 7.463 4.065 1.00 77.75 108 GLY A N 1
ATOM 888 C CA . GLY A 1 108 ? -20.217 6.088 4.320 1.00 77.75 108 GLY A CA 1
ATOM 889 C C . GLY A 1 108 ? -19.083 5.079 4.513 1.00 77.75 108 GLY A C 1
ATOM 890 O O . GLY A 1 108 ? -19.347 3.975 4.976 1.00 77.75 108 GLY A O 1
ATOM 891 N N . ASP A 1 109 ? -17.834 5.468 4.250 1.00 79.25 109 ASP A N 1
ATOM 892 C CA . ASP A 1 109 ? -16.666 4.628 4.496 1.00 79.25 109 ASP A CA 1
ATOM 893 C C . ASP A 1 109 ? -16.099 4.876 5.894 1.00 79.25 109 ASP A C 1
ATOM 895 O O . ASP A 1 109 ? -15.971 6.023 6.340 1.00 79.25 109 ASP A O 1
ATOM 899 N N . LEU A 1 110 ? -15.740 3.793 6.580 1.00 80.12 110 LEU A N 1
ATOM 900 C CA . LEU A 1 110 ? -15.169 3.839 7.918 1.00 80.12 110 LEU A CA 1
ATOM 901 C C . LEU A 1 110 ? -13.642 3.944 7.860 1.00 80.12 110 LEU A C 1
ATOM 903 O O . LEU A 1 110 ? -12.973 3.148 7.194 1.00 80.12 110 LEU A O 1
ATOM 907 N N . PHE A 1 111 ? -13.110 4.905 8.610 1.00 83.94 111 PHE A N 1
ATOM 908 C CA . PHE A 1 111 ? -11.685 5.115 8.808 1.00 83.94 111 PHE A CA 1
ATOM 909 C C . PHE A 1 111 ? -11.349 5.056 10.292 1.00 83.94 111 PHE A C 1
ATOM 911 O O . PHE A 1 111 ? -12.061 5.632 11.109 1.00 83.94 111 PHE A O 1
ATOM 918 N N . PHE A 1 112 ? -10.240 4.421 10.626 1.00 84.69 112 PHE A N 1
ATOM 919 C CA . PHE A 1 112 ? -9.684 4.357 11.966 1.00 84.69 112 PHE A CA 1
ATOM 920 C C . PHE A 1 112 ? -8.542 5.345 12.099 1.00 84.69 112 PHE A C 1
ATOM 922 O O . PHE A 1 112 ? -7.778 5.538 11.157 1.00 84.6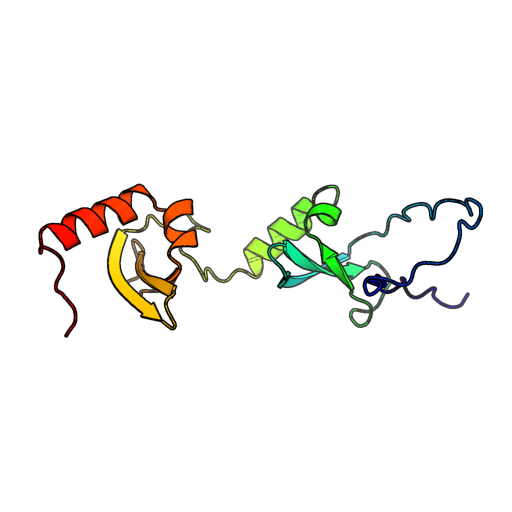9 112 PHE A O 1
ATOM 929 N N . GLU A 1 113 ? -8.451 5.976 13.260 1.00 83.75 113 GLU A N 1
ATOM 930 C CA . GLU A 1 113 ? -7.295 6.766 13.651 1.00 83.75 113 GLU A CA 1
ATOM 931 C C . GLU A 1 113 ? -6.366 5.879 14.482 1.00 83.75 113 GLU A C 1
ATOM 933 O O . GLU A 1 113 ? -6.703 5.499 15.607 1.00 83.75 113 GLU A O 1
ATOM 938 N N . GLU A 1 114 ? -5.221 5.514 13.918 1.00 80.06 114 GLU A N 1
ATOM 939 C CA . GLU A 1 114 ? -4.241 4.636 14.563 1.00 80.06 114 GLU A CA 1
ATOM 940 C C . GLU A 1 114 ? -3.012 5.424 15.022 1.00 80.06 114 GLU A C 1
ATOM 942 O O . GLU A 1 114 ? -2.660 6.439 14.415 1.00 80.06 114 GLU A O 1
ATOM 947 N N . THR A 1 115 ? -2.347 4.934 16.069 1.00 73.81 115 THR A N 1
ATOM 948 C CA . THR A 1 115 ? -1.012 5.388 16.479 1.00 73.81 115 THR A CA 1
ATOM 949 C C . THR A 1 115 ? -0.014 4.244 16.522 1.00 73.81 115 THR A C 1
ATOM 951 O O . THR A 1 115 ? -0.368 3.075 16.707 1.00 73.81 115 THR A O 1
ATOM 954 N N . TRP A 1 116 ? 1.256 4.602 16.390 1.00 71.62 116 TRP A N 1
ATOM 955 C CA . TRP A 1 116 ? 2.363 3.669 16.248 1.00 71.62 116 TRP A CA 1
ATOM 956 C C . TRP A 1 116 ? 3.255 3.720 17.479 1.00 71.62 116 TRP A C 1
ATOM 958 O O . TRP A 1 116 ? 3.510 4.801 18.013 1.00 71.62 116 TRP A O 1
ATOM 968 N N . VAL A 1 117 ? 3.796 2.570 17.889 1.00 60.28 117 VAL A N 1
ATOM 969 C CA . VAL A 1 117 ? 4.792 2.547 18.968 1.00 60.28 117 VAL A CA 1
ATOM 970 C C . VAL A 1 117 ? 5.999 3.399 18.552 1.00 60.28 117 VAL A C 1
ATOM 972 O O . VAL A 1 117 ? 6.662 3.103 17.556 1.00 60.28 117 VAL A O 1
ATOM 975 N N . GLY A 1 118 ? 6.279 4.455 19.322 1.00 58.53 118 GLY A N 1
ATOM 976 C CA . GLY A 1 118 ? 7.413 5.362 19.106 1.00 58.53 118 GLY A CA 1
ATOM 977 C C . GLY A 1 118 ? 7.141 6.575 18.208 1.00 58.53 118 GLY A C 1
ATOM 978 O O . GLY A 1 118 ? 8.093 7.269 17.866 1.00 58.53 118 GLY A O 1
ATOM 979 N N . SER A 1 119 ? 5.887 6.852 17.826 1.00 58.03 119 SER A N 1
ATOM 980 C CA . SER A 1 119 ? 5.541 8.010 16.981 1.00 58.03 119 SER A CA 1
ATOM 981 C C . SER A 1 119 ? 5.226 9.302 17.744 1.00 58.03 119 SER A C 1
ATOM 983 O O . SER A 1 119 ? 4.595 10.188 17.180 1.00 58.03 119 SER A O 1
ATOM 985 N N . ASP A 1 120 ? 5.588 9.411 19.029 1.00 65.88 120 ASP A N 1
ATOM 986 C CA . ASP A 1 120 ? 5.283 10.570 19.891 1.00 65.88 120 ASP A CA 1
ATOM 987 C C . ASP A 1 120 ? 3.820 11.063 19.784 1.00 65.88 120 ASP A C 1
ATOM 989 O O . ASP A 1 120 ? 3.509 12.249 19.893 1.00 65.88 120 ASP A O 1
ATOM 993 N N . GLY A 1 121 ? 2.885 10.130 19.572 1.00 63.31 121 GLY A N 1
ATOM 994 C CA . GLY A 1 121 ? 1.454 10.412 19.485 1.00 63.31 121 GLY A CA 1
ATOM 995 C C . GLY A 1 121 ? 0.930 10.807 18.101 1.00 63.31 121 GLY A C 1
ATOM 996 O O . GLY A 1 121 ? -0.278 11.055 17.999 1.00 63.31 121 GLY A O 1
ATOM 997 N N . GLU A 1 122 ? 1.766 10.815 17.056 1.00 67.00 122 GLU A N 1
ATOM 998 C CA . GLU A 1 122 ? 1.319 10.989 15.669 1.00 67.00 122 GLU A CA 1
ATOM 999 C C . GLU A 1 122 ? 0.308 9.907 15.279 1.00 67.00 122 GLU A C 1
ATOM 1001 O O . GLU A 1 122 ? 0.484 8.729 15.608 1.00 67.00 122 GLU A O 1
ATOM 1006 N N . SER A 1 123 ? -0.746 10.322 14.570 1.00 71.94 123 SER A N 1
ATOM 1007 C CA . SER A 1 123 ? -1.816 9.445 14.111 1.00 71.94 123 SER A CA 1
ATOM 1008 C C . SER A 1 123 ? -2.014 9.489 12.600 1.00 71.94 123 SER A C 1
ATOM 1010 O O . SER A 1 123 ? -1.749 10.488 11.928 1.00 71.94 123 SER A O 1
ATOM 1012 N N . SER A 1 124 ? -2.483 8.375 12.045 1.00 71.06 124 SER A N 1
ATOM 1013 C CA . SER A 1 124 ? -2.850 8.243 10.633 1.00 71.06 124 SER A CA 1
ATOM 1014 C C . SER A 1 124 ? -4.260 7.693 10.488 1.00 71.06 124 SER A C 1
ATOM 1016 O O . SER A 1 124 ? -4.812 7.101 11.412 1.00 71.06 124 SER A O 1
ATOM 1018 N N . HIS A 1 125 ? -4.870 7.944 9.327 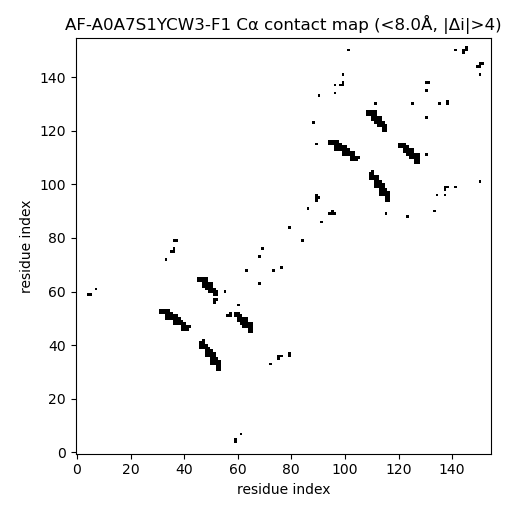1.00 76.62 125 HIS A N 1
ATOM 1019 C CA . HIS A 1 125 ? -6.223 7.484 9.040 1.00 76.62 125 HIS A CA 1
ATOM 1020 C C . HIS A 1 125 ? -6.210 6.307 8.076 1.00 76.62 125 HIS A C 1
ATOM 1022 O O . HIS A 1 125 ? -5.833 6.459 6.914 1.00 76.62 125 HIS A O 1
ATOM 1028 N N . VAL A 1 126 ? -6.716 5.169 8.536 1.00 79.00 126 VAL A N 1
ATOM 1029 C CA . VAL A 1 126 ? -6.713 3.908 7.789 1.00 79.00 126 VAL A CA 1
ATOM 1030 C C . VAL A 1 126 ? -8.117 3.460 7.496 1.00 79.00 126 VAL A C 1
ATOM 1032 O O . VAL A 1 126 ? -8.990 3.529 8.350 1.00 79.00 126 VAL A O 1
ATOM 1035 N N . SER A 1 127 ? -8.358 2.982 6.281 1.00 79.69 127 SER A N 1
ATOM 1036 C CA . SER A 1 127 ? -9.665 2.422 5.941 1.00 79.69 127 SER A CA 1
ATOM 1037 C C . SER A 1 127 ? -9.932 1.109 6.685 1.00 79.69 127 SER A C 1
ATOM 1039 O O . SER A 1 127 ? -9.011 0.345 6.971 1.00 79.69 127 SER A O 1
ATOM 1041 N N . ASN A 1 128 ? -11.204 0.785 6.911 1.00 81.94 128 ASN A N 1
ATOM 1042 C CA . ASN A 1 128 ? -11.602 -0.484 7.528 1.00 81.94 128 ASN A CA 1
ATOM 1043 C C . ASN A 1 128 ? -11.008 -1.722 6.832 1.00 81.94 128 ASN A C 1
ATOM 1045 O O . ASN A 1 128 ? -10.549 -2.656 7.485 1.00 81.94 128 ASN A O 1
ATOM 1049 N N . SER A 1 129 ? -10.953 -1.709 5.495 1.00 77.19 129 SER A N 1
ATOM 1050 C CA . SER A 1 129 ? -10.392 -2.830 4.736 1.00 77.19 129 SER A CA 1
ATOM 1051 C C . SER A 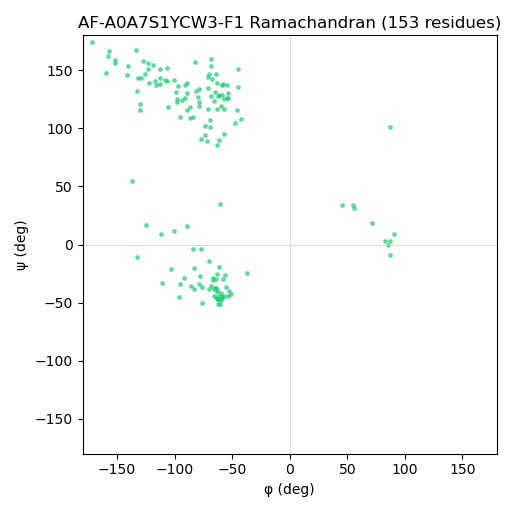1 129 ? -8.904 -3.052 5.002 1.00 77.19 129 SER A C 1
ATOM 1053 O O . SER A 1 129 ? -8.443 -4.178 4.846 1.00 77.19 129 SER A O 1
ATOM 1055 N N . GLU A 1 130 ? -8.154 -2.006 5.335 1.00 75.44 130 GLU A N 1
ATOM 1056 C CA . GLU A 1 130 ? -6.721 -2.108 5.613 1.00 75.44 130 GLU A CA 1
ATOM 1057 C C . GLU A 1 130 ? -6.486 -2.557 7.063 1.00 75.44 130 GLU A C 1
ATOM 1059 O O . GLU A 1 130 ? -5.674 -3.448 7.307 1.00 75.44 130 GLU A O 1
ATOM 1064 N N . MET A 1 131 ? -7.298 -2.073 8.009 1.00 81.88 131 MET A N 1
ATOM 1065 C CA . MET A 1 131 ? -7.252 -2.525 9.406 1.00 81.88 131 MET A CA 1
ATOM 1066 C C . MET A 1 131 ? -7.517 -4.028 9.553 1.00 81.88 131 MET A C 1
ATOM 1068 O O . MET A 1 131 ? -6.794 -4.712 10.274 1.00 81.88 131 MET A O 1
ATOM 1072 N N . TYR A 1 132 ? -8.488 -4.583 8.820 1.00 78.81 132 TYR A N 1
ATOM 1073 C CA . TYR A 1 132 ? -8.767 -6.026 8.857 1.00 78.81 132 TYR A CA 1
ATOM 1074 C C . TYR A 1 132 ? -7.652 -6.896 8.278 1.00 78.81 132 TYR A C 1
ATOM 1076 O O . TYR A 1 132 ? -7.504 -8.044 8.694 1.00 78.81 132 TYR A O 1
ATOM 1084 N N . LYS A 1 133 ? -6.874 -6.377 7.324 1.00 75.19 133 LYS A N 1
ATOM 1085 C CA . LYS A 1 133 ? -5.750 -7.119 6.741 1.00 75.19 133 LYS A CA 1
ATOM 1086 C C . LYS A 1 133 ? -4.546 -7.149 7.677 1.00 75.19 133 LYS A C 1
ATOM 1088 O O . LYS A 1 133 ? -3.846 -8.155 7.712 1.00 75.19 133 LYS A O 1
ATOM 1093 N N . HIS A 1 134 ? -4.303 -6.056 8.402 1.00 70.38 134 HIS A N 1
ATOM 1094 C CA . HIS A 1 134 ? -3.029 -5.830 9.088 1.00 70.38 134 HIS A CA 1
ATOM 1095 C C . HIS A 1 134 ? -3.109 -5.891 10.616 1.00 70.38 134 HIS A C 1
ATOM 1097 O O . HIS A 1 134 ? -2.164 -6.351 11.250 1.00 70.38 134 HIS A O 1
ATOM 1103 N N . ALA A 1 135 ? -4.227 -5.474 11.210 1.00 75.06 135 ALA A N 1
ATOM 1104 C CA . ALA A 1 135 ? -4.415 -5.413 12.659 1.00 75.06 135 ALA A CA 1
ATOM 1105 C C . ALA A 1 135 ? -5.809 -5.930 13.083 1.00 75.06 135 ALA A C 1
ATOM 1107 O O . ALA A 1 135 ? -6.571 -5.214 13.748 1.00 75.06 135 ALA A O 1
ATOM 1108 N N . PRO A 1 136 ? -6.199 -7.162 12.692 1.00 82.88 136 PRO A N 1
ATOM 1109 C CA . PRO A 1 136 ? -7.537 -7.676 12.966 1.00 82.88 136 PRO A CA 1
ATOM 1110 C C . PRO A 1 136 ? -7.815 -7.812 14.468 1.00 82.88 136 PRO A C 1
ATOM 1112 O O . PRO A 1 136 ? -8.911 -7.458 14.902 1.00 82.88 136 PRO A O 1
ATOM 1115 N N . GLN A 1 137 ? -6.843 -8.254 15.281 1.00 81.69 137 GLN A N 1
ATOM 1116 C CA . GLN A 1 137 ? -7.047 -8.371 16.731 1.00 81.69 137 GLN A CA 1
ATOM 1117 C C . GLN A 1 137 ? -7.244 -7.005 17.397 1.00 81.69 137 GLN A C 1
ATOM 1119 O O . GLN A 1 137 ? -8.162 -6.850 18.197 1.00 81.69 137 GLN A O 1
ATOM 1124 N N . GLN A 1 138 ? -6.440 -6.002 17.039 1.00 81.94 138 GLN A N 1
ATOM 1125 C CA . GLN A 1 138 ? -6.561 -4.643 17.577 1.00 81.94 138 GLN A CA 1
ATOM 1126 C C . GLN A 1 138 ? -7.884 -3.999 17.153 1.00 81.94 138 GLN A C 1
ATOM 1128 O O . GLN A 1 138 ? -8.524 -3.313 17.946 1.00 81.94 138 GLN A O 1
ATOM 1133 N N . THR A 1 139 ? -8.325 -4.258 15.919 1.00 85.38 139 THR A N 1
ATOM 1134 C CA . THR A 1 139 ? -9.620 -3.777 15.420 1.00 85.38 139 THR A CA 1
ATOM 1135 C C . THR A 1 139 ? -10.775 -4.376 16.217 1.00 85.38 139 THR A C 1
ATOM 1137 O O . THR A 1 139 ? -11.677 -3.652 16.635 1.00 85.38 139 THR A O 1
ATOM 1140 N N . LEU A 1 140 ? -10.737 -5.687 16.477 1.00 89.19 140 LEU A N 1
ATOM 1141 C CA . LEU A 1 140 ? -11.729 -6.356 17.320 1.00 89.19 140 LEU A CA 1
ATOM 1142 C C . LEU A 1 140 ? -11.706 -5.817 18.751 1.00 89.19 140 LEU A C 1
ATOM 1144 O O . LEU A 1 140 ? -12.761 -5.467 19.275 1.00 89.19 140 LEU A O 1
ATOM 1148 N N . GLN A 1 141 ? -10.522 -5.675 19.348 1.00 86.06 141 GLN A N 1
ATOM 1149 C CA . GLN A 1 141 ? -10.366 -5.123 20.693 1.00 86.06 141 GLN A CA 1
ATOM 1150 C C . GLN A 1 141 ? -10.962 -3.713 20.799 1.00 86.06 141 GLN A C 1
ATOM 1152 O O . GLN A 1 141 ? -11.706 -3.428 21.735 1.00 86.06 141 GLN A O 1
ATOM 1157 N N . TYR A 1 142 ? -10.703 -2.845 19.818 1.00 88.12 142 TYR A N 1
ATOM 1158 C CA . TYR A 1 142 ? -11.300 -1.512 19.779 1.00 88.12 142 TYR A CA 1
ATOM 1159 C C . TYR A 1 142 ? -12.831 -1.569 19.757 1.00 88.12 142 TYR A C 1
ATOM 1161 O O . TYR A 1 142 ? -13.487 -0.845 20.506 1.00 88.12 142 TYR A O 1
ATOM 1169 N N . TYR A 1 143 ? -13.420 -2.446 18.938 1.00 89.19 143 TYR A N 1
ATOM 1170 C CA . TYR A 1 143 ? -14.873 -2.614 18.916 1.00 89.19 143 TYR A CA 1
ATOM 1171 C C . TYR A 1 143 ? -15.426 -3.181 20.224 1.00 89.19 143 TYR A C 1
ATOM 1173 O O . TYR A 1 143 ? -16.483 -2.733 20.667 1.00 89.19 143 TYR A O 1
ATOM 1181 N N . GLU A 1 144 ? -14.733 -4.121 20.868 1.00 90.44 144 GLU A N 1
ATOM 1182 C CA . GLU A 1 144 ? -15.115 -4.619 22.192 1.00 90.44 144 GLU A CA 1
ATOM 1183 C C . GLU A 1 144 ? -15.135 -3.489 23.227 1.00 90.44 144 GLU A C 1
ATOM 1185 O O . GLU A 1 144 ? -16.120 -3.334 23.952 1.00 90.44 144 GLU A O 1
ATOM 1190 N N . GLU A 1 145 ? -14.083 -2.670 23.275 1.00 88.31 145 GLU A N 1
ATOM 1191 C CA . GLU A 1 145 ? -13.989 -1.514 24.171 1.00 88.31 145 GLU A CA 1
ATOM 1192 C C . GLU A 1 145 ? -15.065 -0.463 23.855 1.00 88.31 145 GLU A C 1
ATOM 1194 O O . GLU A 1 145 ? -15.702 0.070 24.767 1.00 88.31 145 GLU A O 1
ATOM 1199 N N . TYR A 1 146 ? -15.327 -0.204 22.572 1.00 87.50 146 TYR A N 1
ATOM 1200 C CA . TYR A 1 146 ? -16.358 0.727 22.116 1.00 87.50 146 TYR A CA 1
ATOM 1201 C C . TYR A 1 146 ? -17.765 0.271 22.519 1.00 87.50 146 TYR A C 1
ATOM 1203 O O . TYR A 1 146 ? -18.541 1.057 23.067 1.00 87.50 146 TYR A O 1
ATOM 1211 N N . LEU A 1 147 ? -18.094 -1.006 22.305 1.00 86.69 147 LEU A N 1
ATOM 1212 C CA . LEU A 1 147 ? -19.386 -1.585 22.689 1.00 86.69 147 LEU A CA 1
ATOM 1213 C C . LEU A 1 147 ? -19.566 -1.635 24.212 1.00 86.69 147 LEU A C 1
ATOM 1215 O O . LEU A 1 147 ? -20.687 -1.494 24.696 1.00 86.69 147 LEU A O 1
ATOM 1219 N N . ARG A 1 148 ? -18.470 -1.776 24.968 1.00 90.94 148 ARG A N 1
ATOM 1220 C CA . ARG A 1 148 ? -18.456 -1.676 26.438 1.00 90.94 148 ARG A CA 1
ATOM 1221 C C . ARG A 1 148 ? -18.517 -0.234 26.955 1.00 90.94 148 ARG A C 1
ATOM 1223 O O . ARG A 1 148 ? -18.582 -0.041 28.165 1.00 90.94 148 ARG A O 1
ATOM 1230 N N . GLY A 1 149 ? -18.497 0.769 26.074 1.00 85.75 149 GLY A N 1
ATOM 1231 C CA . GLY A 1 149 ? -18.519 2.185 26.452 1.00 85.75 149 GLY A CA 1
ATOM 1232 C C . GLY A 1 149 ? -17.219 2.684 27.090 1.00 85.75 149 GLY A C 1
ATOM 1233 O O . GLY A 1 149 ? -17.232 3.712 27.758 1.00 85.75 149 GLY A O 1
ATOM 1234 N N . LEU A 1 150 ? -16.109 1.964 26.903 1.00 81.94 150 LEU A N 1
ATOM 1235 C CA . LEU A 1 150 ? -14.786 2.333 27.423 1.00 81.94 150 LEU A CA 1
ATOM 1236 C C . LEU A 1 150 ? -14.066 3.341 26.518 1.00 81.94 150 LEU A C 1
ATOM 1238 O O . LEU A 1 150 ? -13.157 4.038 26.964 1.00 81.94 150 LEU A O 1
ATOM 1242 N N . VAL A 1 151 ? -14.479 3.428 25.252 1.00 79.88 151 VAL A N 1
ATOM 1243 C CA . VAL A 1 151 ? -13.989 4.430 24.301 1.00 79.88 151 VAL A CA 1
ATOM 1244 C C . VAL A 1 151 ? -14.894 5.666 24.374 1.00 79.88 151 VAL A C 1
ATOM 1246 O O . VAL A 1 151 ? -16.108 5.525 24.188 1.00 79.88 151 VAL A O 1
ATOM 1249 N N . PRO A 1 152 ? -14.344 6.8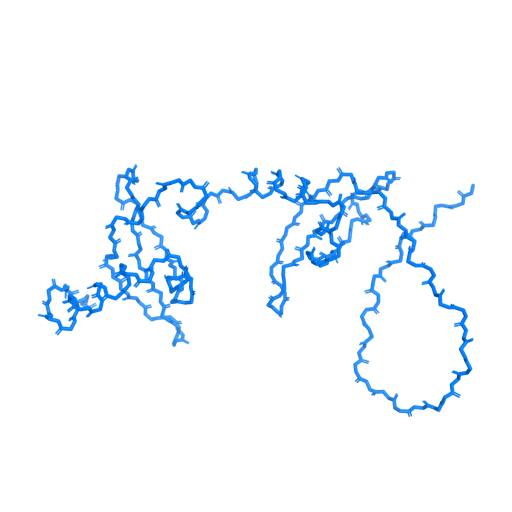75 24.601 1.00 72.62 152 PRO A N 1
ATOM 1250 C CA . PRO A 1 152 ? -15.117 8.108 24.544 1.00 72.62 152 PRO A CA 1
ATOM 1251 C C . PRO A 1 152 ? -15.786 8.238 23.174 1.00 72.62 152 PRO A C 1
ATOM 1253 O O . PRO A 1 152 ? -15.123 8.168 22.138 1.00 72.62 152 PRO A O 1
ATOM 1256 N N . LYS A 1 153 ? -17.107 8.420 23.153 1.00 69.44 153 LYS A N 1
ATOM 1257 C CA . LYS A 1 153 ? -17.796 8.806 21.921 1.00 69.44 153 LYS A CA 1
ATOM 1258 C C . LYS A 1 153 ? 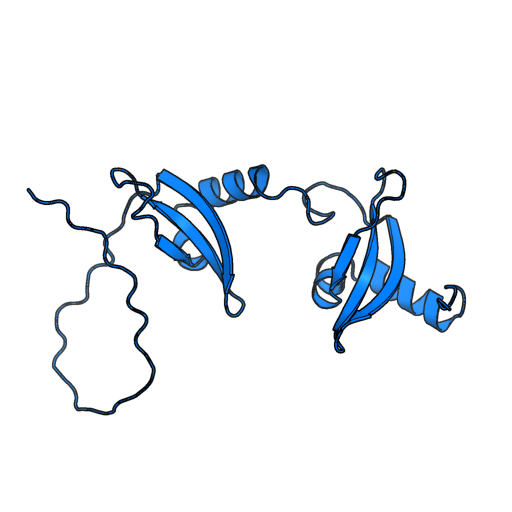-17.405 10.257 21.650 1.00 69.44 153 LYS A C 1
ATOM 1260 O O . LYS A 1 153 ? -17.659 11.101 22.501 1.00 69.44 153 LYS A O 1
ATOM 1265 N N . GLY A 1 154 ? -16.724 10.512 20.532 1.00 62.69 154 GLY A N 1
ATOM 1266 C CA . GLY A 1 154 ? -16.415 11.879 20.109 1.00 62.69 154 GLY A CA 1
ATOM 1267 C C . GLY A 1 154 ? -17.698 12.708 20.035 1.00 62.69 154 GLY A C 1
ATOM 1268 O O . GLY A 1 154 ? -18.725 12.176 19.607 1.00 62.69 154 GLY A O 1
ATOM 1269 N N . GLU A 1 155 ? -17.627 13.950 20.521 1.00 38.09 155 GLU A N 1
ATOM 1270 C CA . GLU A 1 155 ? -18.709 14.946 20.438 1.00 38.09 155 GLU A CA 1
ATOM 1271 C C . GLU A 1 155 ? -19.154 15.215 18.994 1.00 38.09 155 GLU A C 1
ATOM 1273 O O . GLU A 1 155 ? -18.288 15.223 18.084 1.00 38.09 155 GLU A O 1
#

Solvent-accessible surface area (backbone atoms only — not comparable to full-atom values): 10032 Å² total; per-residue (Å²): 128,84,82,80,73,79,79,76,85,78,79,76,82,89,84,82,93,77,79,93,72,78,91,69,82,76,79,71,85,78,87,77,62,77,65,46,65,78,46,76,49,79,54,97,90,41,53,30,33,30,36,29,42,60,96,55,61,73,92,72,41,43,78,43,51,46,85,76,38,58,81,85,38,45,70,54,51,52,53,41,45,67,71,67,51,61,77,87,52,63,71,86,51,96,42,51,75,64,47,72,81,47,72,49,74,58,97,86,44,51,29,34,33,36,28,43,65,87,46,89,80,50,71,49,82,40,47,53,77,55,40,58,76,75,37,45,68,61,53,50,51,48,51,54,36,44,76,69,63,72,47,82,77,79,131

Nearest PDB structures (foldseek):
  4x3s-assembly1_A  TM=8.985E-01  e=4.426E-04  Mus musculus
  2k28-assembly1_A  TM=7.078E-01  e=1.109E-03  Homo sapiens
  2m2l-assembly1_A  TM=7.162E-01  e=2.340E-03  Entamoeba histolytica
  1ap0-assembly1_A  TM=7.111E-01  e=4.155E-03  Mus musculus
  7nkx-assembly1_W  TM=4.045E-01  e=1.478E-03  Saccharomyces cerevisiae S288C

Secondary structure (DSSP, 8-state):
----PPPP---PPS-------------------EEEEEEEEEETTEEEEEEEETTS-GGG-EEEEHHHHTTT-HHHHHHHHHHH---SSGGGTT--EEEEEEEEEETTEEEEEEEETTSTT-EEEEEHHHHHHH-HHHHHHHHHHHHTT-SPPP-

Radius of gyration: 22.71 Å; Cα contacts (8 Å, |Δi|>4): 169; chains: 1; bounding box: 38×32×67 Å